Protein AF-A0AAW6B7M9-F1 (afdb_monomer)

InterPro domains:
  IPR004386 Toxin-antitoxin system, YafQ-like toxin [PF15738] (1-81)
  IPR007712 Toxin-antitoxin system, RelE/ParE toxin family [TIGR02385] (2-83)
  IPR035093 Toxin-antitoxin system, RelE/ParE toxin domain superfamily [G3DSA:3.30.2310.20] (1-85)
  IPR035093 Toxin-antitoxin system, RelE/ParE toxin domain superfamily [SSF143011] (2-76)

Organism: Lactobacillus amylovorus (NCBI:txid1604)

pLDDT: mean 93.05, std 6.37, range [59.47, 97.75]

Solvent-accessible surface area (backbone atoms only — not comparable to full-atom values): 4784 Å² total; per-residue (Å²): 132,50,78,40,77,33,75,61,18,54,53,38,52,54,53,39,53,74,69,70,48,72,61,65,42,54,51,50,54,54,50,32,63,76,69,62,38,62,68,63,37,54,78,30,58,52,43,78,74,48,100,72,33,33,34,30,33,53,44,70,89,52,82,56,42,37,31,36,38,37,31,73,40,79,88,79,60,26,41,41,38,37,50,53,64,124

Nearest PDB structures (foldseek):
  4mmj-assembly1_A  TM=8.293E-01  e=4.373E-04  Escherichia coli BL21(DE3)
  3k37-assembly2_B  TM=4.070E-01  e=1.689E+00  Influenza B virus (B/Perth/211/2001)
  1b9t-assembly1_A  TM=4.062E-01  e=1.689E+00  Influenza B virus (B/Lee/1940)
  4qju-assembly1_B  TM=2.611E-01  e=2.519E+00  Staphylococcus aureus subsp. aureus Mu50

Secondary structure (DSSP, 8-state):
-EEEE-HHHHHHHHHHHHTT--HHHHHHHHHHHHHT-HHHHHHTT-EEEETTEEEEES-TTSTTTEEEEEEEETTTTEEEEEEEE-

Radius of gyration: 12.21 Å; Cα contacts (8 Å, |Δi|>4): 129; chains: 1; bounding box: 29×23×30 Å

Sequence (86 aa):
MKIKYTPSFIRSAKRYSKKNYPMDEVKKCVAAIVKNDKKFLVEHKDHSLSKNVRELHIDRQYDDDWLMYYRFNKKTKQLELILHNN

Foldseek 3Di:
DAADEDPQNVVVLVVCVVVVHPCVLVVVVVVCVVVVVVVVCVVQVWDDPDDFKIKGQSDVVVVSQWMKIWGQDPVVRYIYIHTGGD

Structure (mmCIF, N/CA/C/O backbone):
data_AF-A0AAW6B7M9-F1
#
_entry.id   AF-A0AAW6B7M9-F1
#
loop_
_atom_site.group_PDB
_atom_site.id
_atom_site.type_symbol
_atom_site.label_atom_id
_atom_site.label_alt_id
_atom_site.label_comp_id
_atom_site.label_asym_id
_atom_site.label_entity_id
_atom_site.label_seq_id
_atom_site.pdbx_PDB_ins_code
_atom_site.Cartn_x
_atom_site.Cartn_y
_atom_site.Cartn_z
_atom_site.occupancy
_atom_site.B_iso_or_equiv
_atom_site.auth_seq_id
_atom_site.auth_comp_id
_atom_site.auth_asym_id
_atom_site.auth_atom_id
_atom_site.pdbx_PDB_model_num
ATOM 1 N N . MET A 1 1 ? -9.784 11.103 3.548 1.00 79.19 1 MET A N 1
ATOM 2 C CA . MET A 1 1 ? -8.900 10.176 4.295 1.00 79.19 1 MET A CA 1
ATOM 3 C C . MET A 1 1 ? -7.480 10.731 4.278 1.00 79.19 1 MET A C 1
ATOM 5 O O . MET A 1 1 ? -7.058 11.174 3.220 1.00 79.19 1 MET A O 1
ATOM 9 N N . LYS A 1 2 ? -6.758 10.764 5.409 1.00 92.88 2 LYS A N 1
ATOM 10 C CA . LYS A 1 2 ? -5.351 11.212 5.439 1.00 92.88 2 LYS A CA 1
ATOM 11 C C . LYS A 1 2 ? -4.419 10.015 5.231 1.00 92.88 2 LYS A C 1
ATOM 13 O O . LYS A 1 2 ? -4.615 8.979 5.865 1.00 92.88 2 LYS A O 1
ATOM 18 N N . ILE A 1 3 ? -3.417 10.167 4.369 1.00 95.50 3 ILE A N 1
ATOM 19 C CA . ILE A 1 3 ? -2.400 9.141 4.107 1.00 95.50 3 ILE A CA 1
ATOM 20 C C . ILE A 1 3 ? -1.153 9.473 4.922 1.00 95.50 3 ILE A C 1
ATOM 22 O O . ILE A 1 3 ? -0.694 10.614 4.931 1.00 95.50 3 ILE A O 1
ATOM 26 N N . LYS A 1 4 ? -0.601 8.469 5.597 1.00 95.81 4 LYS A N 1
ATOM 27 C CA . LYS A 1 4 ? 0.686 8.528 6.279 1.00 95.81 4 LYS A CA 1
ATOM 28 C C . LYS A 1 4 ? 1.664 7.607 5.562 1.00 95.81 4 LYS A C 1
ATOM 30 O O . LYS A 1 4 ? 1.650 6.388 5.747 1.00 95.81 4 LYS A O 1
ATOM 35 N N . TYR A 1 5 ? 2.554 8.210 4.784 1.00 95.31 5 TYR A N 1
ATOM 36 C CA . TYR A 1 5 ? 3.735 7.522 4.275 1.00 95.31 5 TYR A CA 1
ATOM 37 C C . TYR A 1 5 ? 4.704 7.309 5.433 1.00 95.31 5 TYR A C 1
ATOM 39 O O . TYR A 1 5 ? 5.247 8.262 5.993 1.00 95.31 5 TYR A O 1
ATOM 47 N N . THR A 1 6 ? 4.878 6.058 5.852 1.00 95.25 6 THR A N 1
ATOM 48 C CA . THR A 1 6 ? 5.794 5.755 6.954 1.00 95.25 6 THR A CA 1
ATOM 49 C C . THR A 1 6 ? 7.246 6.068 6.570 1.00 95.25 6 THR A C 1
ATOM 51 O O . THR A 1 6 ? 7.597 6.063 5.387 1.00 9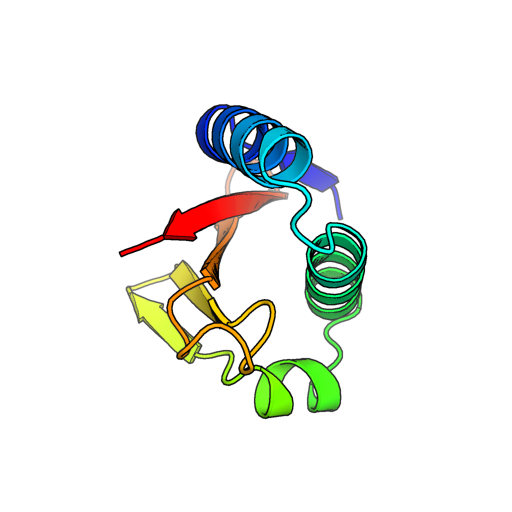5.25 6 THR A O 1
ATOM 54 N N . PRO A 1 7 ? 8.146 6.275 7.546 1.00 95.69 7 PRO A N 1
ATOM 55 C CA . PRO A 1 7 ? 9.572 6.404 7.254 1.00 95.69 7 PRO A CA 1
ATOM 56 C C . PRO A 1 7 ? 10.126 5.210 6.459 1.00 95.69 7 PRO A C 1
ATOM 58 O O . PRO A 1 7 ? 10.963 5.398 5.579 1.00 95.69 7 PRO A O 1
ATOM 61 N N . SER A 1 8 ? 9.625 3.995 6.728 1.00 93.00 8 SER A N 1
ATOM 62 C CA . SER A 1 8 ? 9.967 2.794 5.953 1.00 93.00 8 SER A CA 1
ATOM 63 C C . SER A 1 8 ? 9.541 2.919 4.486 1.00 93.00 8 SER A C 1
ATOM 65 O O . SER A 1 8 ? 10.373 2.754 3.597 1.00 93.00 8 SER A O 1
ATOM 67 N N . PHE A 1 9 ? 8.291 3.327 4.228 1.00 96.00 9 PHE A N 1
ATOM 68 C CA . PHE A 1 9 ? 7.798 3.609 2.876 1.00 96.00 9 PHE A CA 1
ATOM 69 C C . PHE A 1 9 ? 8.700 4.594 2.136 1.00 96.00 9 PHE A C 1
ATOM 71 O O . PHE A 1 9 ? 9.130 4.314 1.023 1.00 96.00 9 PHE A O 1
ATOM 78 N N . ILE A 1 10 ? 9.021 5.731 2.759 1.00 95.94 10 ILE A N 1
ATOM 79 C CA . ILE A 1 10 ? 9.812 6.793 2.124 1.00 95.94 10 ILE A CA 1
ATOM 80 C C . ILE A 1 10 ? 11.211 6.286 1.753 1.00 95.94 10 ILE A C 1
ATOM 82 O O . ILE A 1 10 ? 11.699 6.569 0.658 1.00 95.94 10 ILE A O 1
ATOM 86 N N . ARG A 1 11 ? 11.862 5.519 2.638 1.00 95.31 11 ARG A N 1
ATOM 87 C CA . ARG A 1 11 ? 13.181 4.931 2.359 1.00 95.31 11 ARG A CA 1
ATOM 88 C C . ARG A 1 11 ? 13.125 3.919 1.215 1.00 95.31 11 ARG A C 1
ATOM 90 O O . ARG A 1 11 ? 13.941 4.011 0.300 1.00 95.31 11 ARG A O 1
ATOM 97 N N . SER A 1 12 ? 12.158 3.003 1.238 1.00 94.75 12 SER A N 1
ATOM 98 C CA . SER A 1 12 ? 11.966 2.008 0.177 1.00 94.75 12 SER A CA 1
ATOM 99 C C . SER A 1 12 ? 11.629 2.668 -1.165 1.00 94.75 12 SER A C 1
ATOM 101 O O . SER A 1 12 ? 12.269 2.358 -2.163 1.00 94.75 12 SER A O 1
ATOM 103 N N . ALA A 1 13 ? 10.720 3.650 -1.195 1.00 94.88 13 ALA A N 1
ATOM 104 C CA . ALA A 1 13 ? 10.367 4.397 -2.405 1.00 94.88 13 ALA A CA 1
ATOM 105 C C . ALA A 1 13 ? 11.589 5.082 -3.034 1.00 94.88 13 ALA A C 1
ATOM 107 O O . ALA A 1 13 ? 11.805 4.979 -4.239 1.00 94.88 13 ALA A O 1
ATOM 108 N N . LYS A 1 14 ? 12.434 5.731 -2.217 1.00 95.19 14 LYS A N 1
ATOM 109 C CA . LYS A 1 14 ? 13.695 6.327 -2.688 1.00 95.19 14 LYS A CA 1
ATOM 110 C C . LYS A 1 14 ? 14.644 5.274 -3.260 1.00 95.19 14 LYS A C 1
ATOM 112 O O . LYS A 1 14 ? 15.275 5.521 -4.282 1.00 95.19 14 LYS A O 1
ATOM 117 N N . ARG A 1 15 ? 14.756 4.108 -2.616 1.00 94.25 15 ARG A N 1
ATOM 118 C CA . ARG A 1 15 ? 15.595 2.999 -3.096 1.00 94.25 15 ARG A CA 1
ATOM 119 C C . ARG A 1 15 ? 15.111 2.470 -4.448 1.00 94.25 15 ARG A C 1
ATOM 121 O O . ARG A 1 15 ? 15.934 2.301 -5.337 1.00 94.25 15 ARG A O 1
ATOM 128 N N . TYR A 1 16 ? 13.810 2.247 -4.614 1.00 92.25 16 TYR A N 1
ATOM 129 C CA . TYR A 1 16 ? 13.230 1.756 -5.870 1.00 92.25 16 TYR A CA 1
ATOM 130 C C . TYR A 1 16 ? 13.325 2.778 -6.996 1.00 92.25 16 TYR A C 1
ATOM 132 O O . TYR A 1 16 ? 13.731 2.431 -8.101 1.00 92.25 16 TYR A O 1
ATOM 140 N N . SER A 1 17 ? 13.071 4.051 -6.693 1.00 94.25 17 SER A N 1
ATOM 141 C CA . SER A 1 17 ? 13.267 5.136 -7.653 1.00 94.25 17 SER A CA 1
ATOM 142 C C . SER A 1 17 ? 14.716 5.198 -8.151 1.00 94.25 17 SER A C 1
ATOM 144 O O . SER A 1 17 ? 14.929 5.309 -9.351 1.00 94.25 17 SER A O 1
ATOM 146 N N . LYS A 1 18 ? 15.714 5.032 -7.268 1.00 95.62 18 LYS A N 1
ATOM 147 C CA . LYS A 1 18 ? 17.132 4.939 -7.670 1.00 95.62 18 LYS A CA 1
ATOM 148 C C . LYS A 1 18 ? 17.452 3.711 -8.529 1.00 95.62 18 LYS A C 1
ATOM 150 O O . LYS A 1 18 ? 18.411 3.749 -9.288 1.00 95.62 18 LYS A O 1
ATOM 155 N N . LYS A 1 19 ? 16.685 2.627 -8.389 1.00 91.88 19 LYS A N 1
ATOM 156 C CA . LYS A 1 19 ? 16.804 1.406 -9.198 1.00 91.88 19 LYS A CA 1
ATOM 157 C C . LYS A 1 19 ? 15.956 1.455 -10.482 1.00 91.88 19 LYS A C 1
ATOM 159 O O . LYS A 1 19 ? 15.827 0.429 -11.136 1.00 91.88 19 LYS A O 1
ATOM 164 N N . ASN A 1 20 ? 15.375 2.609 -10.828 1.00 92.12 20 ASN A N 1
ATOM 165 C CA . ASN A 1 20 ? 14.508 2.803 -11.999 1.00 92.12 20 ASN A CA 1
ATOM 166 C C . ASN A 1 20 ? 13.260 1.903 -12.027 1.00 92.12 20 ASN A C 1
ATOM 168 O O . ASN A 1 20 ? 12.781 1.532 -13.094 1.00 92.12 20 ASN A O 1
ATOM 172 N N . TYR A 1 21 ? 12.714 1.561 -10.858 1.00 92.50 21 TYR A N 1
ATOM 173 C CA . TYR A 1 21 ? 11.428 0.864 -10.788 1.00 92.50 21 TYR A CA 1
ATOM 174 C C . TYR A 1 21 ? 10.302 1.795 -11.275 1.00 92.50 21 TYR A C 1
ATOM 176 O O . TYR A 1 21 ? 10.395 3.015 -11.077 1.00 92.50 21 TYR A O 1
ATOM 184 N N . PRO A 1 22 ? 9.214 1.257 -11.854 1.00 93.88 22 PRO A N 1
ATOM 185 C CA . PRO A 1 22 ? 8.109 2.040 -12.396 1.00 93.88 22 PRO A CA 1
ATOM 186 C C . PRO A 1 22 ? 7.244 2.593 -11.258 1.00 93.88 22 PRO A C 1
ATOM 188 O O . PRO A 1 22 ? 6.179 2.084 -10.924 1.00 93.88 22 PRO A O 1
ATOM 191 N N . MET A 1 23 ? 7.708 3.670 -10.623 1.00 94.69 23 MET A N 1
ATOM 192 C CA . MET A 1 23 ? 7.078 4.242 -9.425 1.00 94.69 23 MET A CA 1
ATOM 193 C C . MET A 1 23 ? 5.640 4.740 -9.644 1.00 94.69 23 MET A C 1
ATOM 195 O O . MET A 1 23 ? 4.933 5.005 -8.670 1.00 94.69 23 MET A O 1
ATOM 199 N N . ASP A 1 24 ? 5.189 4.863 -10.892 1.00 96.19 24 ASP A N 1
ATOM 200 C CA . ASP A 1 24 ? 3.791 5.150 -11.203 1.00 96.19 24 ASP A CA 1
ATOM 201 C C . ASP A 1 24 ? 2.855 3.990 -10.830 1.00 96.19 24 ASP A C 1
ATOM 203 O O . ASP A 1 24 ? 1.729 4.255 -10.406 1.00 96.19 24 ASP A O 1
ATOM 207 N N . GLU A 1 25 ? 3.327 2.738 -10.837 1.00 95.50 25 GLU A N 1
ATOM 208 C CA . GLU A 1 25 ? 2.553 1.588 -10.341 1.00 95.50 25 GLU A CA 1
ATOM 209 C C . GLU A 1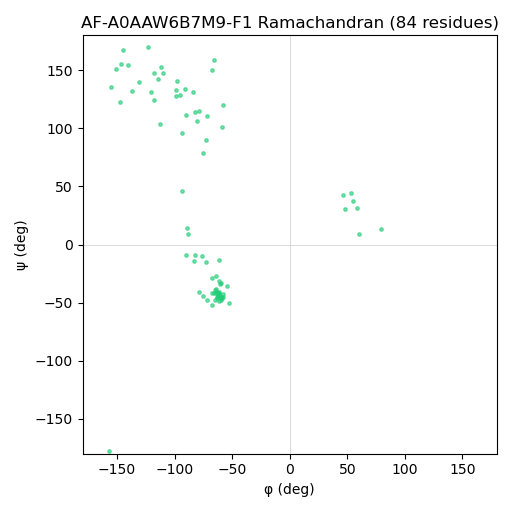 25 ? 2.269 1.707 -8.838 1.00 95.50 25 GLU A C 1
ATOM 211 O O . GLU A 1 25 ? 1.144 1.482 -8.383 1.00 95.50 25 GLU A O 1
ATOM 216 N N . VAL A 1 26 ? 3.234 2.212 -8.059 1.00 96.00 26 VAL A N 1
ATOM 217 C CA . VAL A 1 26 ? 3.020 2.520 -6.635 1.00 96.00 26 VAL A CA 1
ATOM 218 C C . VAL A 1 26 ? 1.900 3.546 -6.466 1.00 96.00 26 VAL A C 1
ATOM 220 O O . VAL A 1 26 ? 1.025 3.383 -5.615 1.00 96.00 26 VAL A O 1
ATOM 223 N N . LYS A 1 27 ? 1.904 4.611 -7.278 1.00 96.12 27 LYS A N 1
ATOM 224 C CA . LYS A 1 27 ? 0.879 5.664 -7.208 1.00 96.12 27 LYS A CA 1
ATOM 225 C C . LYS A 1 27 ? -0.504 5.116 -7.558 1.00 96.12 27 LYS A C 1
ATOM 227 O O . LYS A 1 27 ? -1.465 5.452 -6.864 1.00 96.12 27 LYS A O 1
ATOM 232 N N . LYS A 1 28 ? -0.607 4.265 -8.587 1.00 97.06 28 LYS A N 1
ATOM 233 C CA . LYS A 1 28 ? -1.860 3.597 -8.976 1.00 97.06 28 LYS A CA 1
ATOM 234 C C . LYS A 1 28 ? -2.403 2.739 -7.838 1.00 97.06 28 LYS A C 1
ATOM 236 O O . LYS A 1 28 ? -3.560 2.911 -7.460 1.00 97.06 28 LYS A O 1
ATOM 241 N N . CYS A 1 29 ? -1.556 1.923 -7.212 1.00 96.81 29 CYS A N 1
ATOM 242 C CA . CYS A 1 29 ? -1.962 1.092 -6.082 1.00 96.81 29 CYS A CA 1
ATOM 243 C C . CYS A 1 29 ? -2.453 1.926 -4.888 1.00 96.81 29 CYS A C 1
ATOM 245 O O . CYS A 1 29 ? -3.492 1.629 -4.297 1.00 96.81 29 CYS A O 1
ATOM 247 N N . VAL A 1 30 ? -1.756 3.018 -4.546 1.00 96.69 30 VAL A N 1
ATOM 248 C CA . VAL A 1 30 ? -2.205 3.935 -3.483 1.00 96.69 30 VAL A CA 1
ATOM 249 C C . VAL A 1 30 ? -3.559 4.559 -3.829 1.00 96.69 30 VAL A C 1
ATOM 251 O O . VAL A 1 30 ? -4.442 4.624 -2.972 1.00 96.69 30 VAL A O 1
ATOM 254 N N . ALA A 1 31 ? -3.753 4.992 -5.077 1.00 97.19 31 ALA A N 1
ATOM 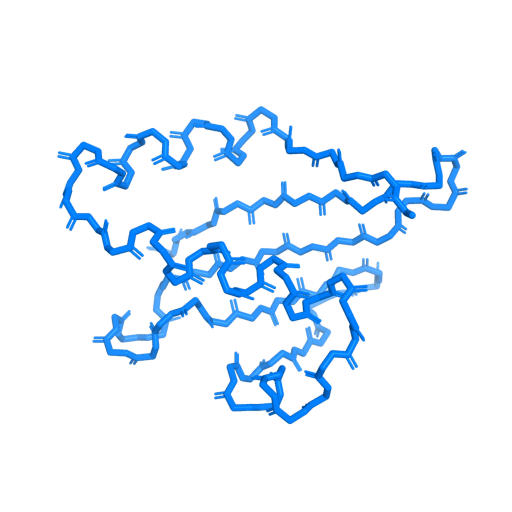255 C CA . ALA A 1 31 ? -5.024 5.545 -5.530 1.00 97.19 31 ALA A CA 1
ATOM 256 C C . ALA A 1 31 ? -6.162 4.513 -5.458 1.00 97.19 31 ALA A C 1
ATOM 258 O O . ALA A 1 31 ? -7.255 4.860 -5.007 1.00 97.19 31 ALA A O 1
ATOM 259 N N . ALA A 1 32 ? -5.904 3.259 -5.837 1.00 97.56 32 ALA A N 1
ATOM 260 C CA . ALA A 1 32 ? -6.867 2.165 -5.756 1.00 97.56 32 ALA A CA 1
ATOM 261 C C . ALA A 1 32 ? -7.291 1.875 -4.308 1.00 97.56 32 ALA A C 1
ATOM 263 O O . ALA A 1 32 ? -8.489 1.791 -4.034 1.00 97.56 32 ALA A O 1
ATOM 264 N N . ILE A 1 33 ? -6.345 1.839 -3.357 1.00 96.75 33 ILE A N 1
ATOM 265 C CA . ILE A 1 33 ? -6.664 1.699 -1.924 1.00 96.75 33 ILE A CA 1
ATOM 266 C C . ILE A 1 33 ? -7.546 2.860 -1.453 1.00 96.75 33 ILE A C 1
ATOM 268 O O . ILE A 1 33 ? -8.544 2.651 -0.765 1.00 96.75 33 ILE A O 1
ATOM 272 N N . VAL A 1 34 ? -7.195 4.098 -1.817 1.00 95.94 34 VAL A N 1
ATOM 273 C CA . VAL A 1 34 ? -7.929 5.296 -1.379 1.00 95.94 34 VAL A CA 1
ATOM 274 C C . VAL A 1 34 ? -9.352 5.328 -1.927 1.00 95.94 34 VAL A C 1
ATOM 276 O O . VAL A 1 34 ? -10.268 5.730 -1.209 1.00 95.94 34 VAL A O 1
ATOM 279 N N . LYS A 1 35 ? -9.532 4.911 -3.181 1.00 96.56 35 LYS A N 1
ATOM 280 C CA . LYS A 1 35 ? -10.834 4.850 -3.854 1.00 96.56 35 LYS A CA 1
ATOM 281 C C . LYS A 1 35 ? -11.629 3.589 -3.519 1.00 96.56 35 LYS A C 1
ATOM 283 O O . LYS A 1 35 ? -12.799 3.520 -3.880 1.00 96.56 35 LYS A O 1
ATOM 288 N N . ASN A 1 36 ? -11.019 2.622 -2.829 1.00 95.06 36 ASN A N 1
ATOM 289 C CA . ASN A 1 36 ? -11.574 1.287 -2.625 1.00 95.06 36 ASN A CA 1
ATOM 290 C C . ASN A 1 36 ? -11.963 0.617 -3.961 1.00 95.06 36 ASN A C 1
ATOM 292 O O . ASN A 1 36 ? -13.052 0.056 -4.097 1.00 95.06 36 ASN A O 1
ATOM 296 N N . ASP A 1 37 ? -11.081 0.720 -4.962 1.00 97.75 37 ASP A N 1
ATOM 297 C CA . ASP A 1 37 ? -11.271 0.124 -6.288 1.00 97.75 37 ASP A CA 1
ATOM 298 C C . ASP A 1 37 ? -11.091 -1.396 -6.216 1.00 97.75 37 ASP A C 1
ATOM 300 O O . ASP A 1 37 ? -9.994 -1.935 -6.360 1.00 97.75 37 ASP A O 1
ATOM 304 N N . LYS A 1 38 ? -12.193 -2.099 -5.954 1.00 96.56 38 LYS A N 1
ATOM 305 C CA . LYS A 1 38 ? -12.183 -3.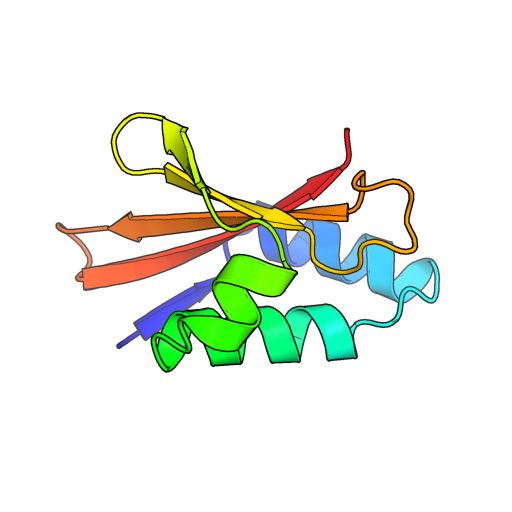548 -5.731 1.00 96.56 38 LYS A CA 1
ATOM 306 C C . LYS A 1 38 ? -11.644 -4.336 -6.921 1.00 96.56 38 LYS A C 1
ATOM 308 O O . LYS A 1 38 ? -11.033 -5.375 -6.701 1.00 96.56 38 LYS A O 1
ATOM 313 N N . LYS A 1 39 ? -11.875 -3.872 -8.154 1.00 97.06 39 LYS A N 1
ATOM 314 C CA . LYS A 1 39 ? -11.427 -4.593 -9.349 1.00 97.06 39 LYS A CA 1
ATOM 315 C C . LYS A 1 39 ? -9.901 -4.582 -9.413 1.00 97.06 39 LYS A C 1
ATOM 317 O O . LYS A 1 39 ? -9.294 -5.647 -9.453 1.00 97.06 39 LYS A O 1
ATOM 322 N N . PHE A 1 40 ? -9.3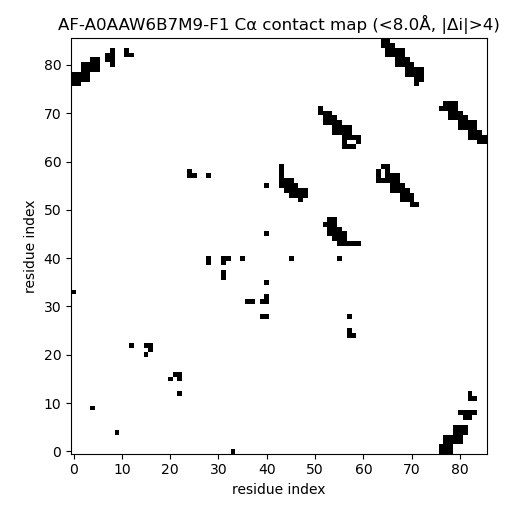08 -3.393 -9.308 1.00 96.44 40 PHE A N 1
ATOM 323 C CA . PHE A 1 40 ? -7.855 -3.227 -9.275 1.00 96.44 40 PHE A CA 1
ATOM 324 C C . PHE A 1 40 ? -7.229 -4.003 -8.109 1.00 96.44 40 PHE A C 1
ATOM 326 O O . PHE A 1 40 ? -6.250 -4.723 -8.274 1.00 96.44 40 PHE A O 1
ATOM 333 N N . LEU A 1 41 ? -7.819 -3.900 -6.915 1.00 96.81 41 LEU A N 1
ATOM 334 C CA . LEU A 1 41 ? -7.300 -4.576 -5.725 1.00 96.81 41 LEU A CA 1
ATOM 335 C C . LEU A 1 41 ? -7.283 -6.107 -5.886 1.00 96.81 41 LEU A C 1
ATOM 337 O O . LEU A 1 41 ? -6.299 -6.738 -5.514 1.00 96.81 41 LEU A O 1
ATOM 341 N N . VAL A 1 42 ? -8.315 -6.709 -6.489 1.00 95.69 42 VAL A N 1
ATOM 342 C CA . VAL A 1 42 ? -8.344 -8.158 -6.768 1.00 95.69 42 VAL A CA 1
ATOM 343 C C . VAL A 1 42 ? -7.279 -8.559 -7.794 1.00 95.69 42 VAL A C 1
ATOM 345 O O . VAL A 1 42 ? -6.597 -9.563 -7.593 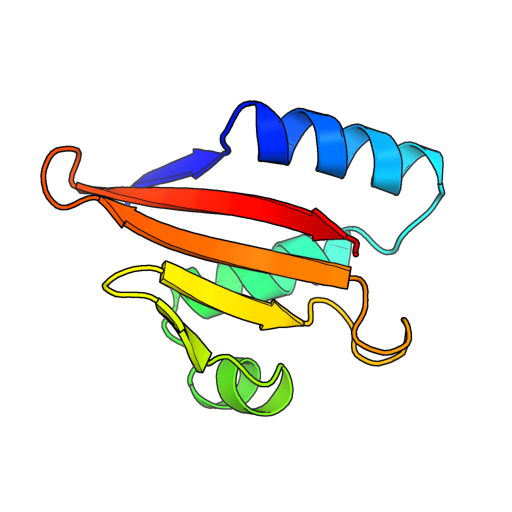1.00 95.69 42 VAL A O 1
ATOM 348 N N . GLU A 1 43 ? -7.090 -7.774 -8.858 1.00 94.25 43 GLU A N 1
ATOM 349 C CA . GLU A 1 43 ? -6.057 -8.025 -9.880 1.00 94.25 43 GLU A CA 1
ATOM 350 C C . GLU A 1 43 ? -4.636 -8.011 -9.282 1.00 94.25 43 GLU A C 1
ATOM 352 O O . GLU A 1 43 ? -3.786 -8.821 -9.662 1.00 94.25 43 GLU A O 1
ATOM 357 N N . HIS A 1 44 ? -4.417 -7.164 -8.274 1.00 95.12 44 HIS A N 1
ATOM 358 C CA . HIS A 1 44 ? -3.170 -7.035 -7.513 1.00 95.12 44 HIS A CA 1
ATOM 359 C C . HIS A 1 44 ? -3.089 -7.971 -6.285 1.00 95.12 44 HIS A C 1
ATOM 361 O O . HIS A 1 44 ? -2.232 -7.790 -5.416 1.00 95.12 44 HIS A O 1
ATOM 367 N N . LYS A 1 45 ? -3.976 -8.977 -6.217 1.00 95.19 45 LYS A N 1
ATOM 368 C CA . LYS A 1 45 ? -4.138 -9.958 -5.126 1.00 95.19 45 LYS A CA 1
ATOM 369 C C . LYS A 1 45 ? -4.154 -9.330 -3.727 1.00 95.19 45 LYS A C 1
ATOM 371 O O . LYS A 1 45 ? -3.554 -9.865 -2.797 1.00 95.19 45 LYS A O 1
ATOM 376 N N . ASP A 1 46 ? -4.848 -8.209 -3.558 1.00 96.81 46 ASP A N 1
ATOM 377 C CA . ASP A 1 46 ? -5.021 -7.590 -2.246 1.00 96.81 46 ASP A CA 1
ATOM 378 C C . ASP A 1 46 ? -5.693 -8.556 -1.258 1.00 96.81 46 ASP A C 1
ATOM 380 O O . ASP A 1 46 ? -6.831 -8.997 -1.452 1.00 96.81 46 ASP A O 1
ATOM 384 N N . HIS A 1 47 ? -5.006 -8.864 -0.163 1.00 95.50 47 HIS A N 1
ATOM 385 C CA . HIS A 1 47 ? -5.476 -9.813 0.835 1.00 95.50 47 HIS A CA 1
ATOM 386 C C . HIS A 1 47 ? -5.063 -9.413 2.254 1.00 95.50 47 HIS A C 1
ATOM 388 O O . HIS A 1 47 ? -4.278 -8.496 2.494 1.00 95.50 47 HIS A O 1
ATOM 394 N N . SER A 1 48 ? -5.671 -10.070 3.243 1.00 96.50 48 SER A N 1
ATOM 395 C CA . SER A 1 48 ? -5.325 -9.847 4.645 1.00 96.50 48 SER A CA 1
ATOM 396 C C . SER A 1 48 ? -4.044 -10.606 4.977 1.00 96.50 48 SER A C 1
ATOM 398 O O . SER A 1 48 ? -4.069 -11.831 5.011 1.00 96.50 48 SER A O 1
ATOM 400 N N . LEU A 1 49 ? -2.968 -9.888 5.297 1.00 94.31 49 LEU A N 1
ATOM 401 C CA . LEU A 1 49 ? -1.717 -10.480 5.779 1.00 94.31 49 LEU A CA 1
ATOM 402 C C . LEU A 1 49 ? -1.817 -10.853 7.266 1.00 94.31 49 LEU A C 1
ATOM 404 O O . LEU A 1 49 ? -1.349 -11.896 7.707 1.00 94.31 49 LEU A O 1
ATOM 408 N N . SER A 1 50 ? -2.440 -9.989 8.073 1.00 92.94 50 SER A N 1
ATOM 409 C CA . SER A 1 50 ? -2.666 -10.244 9.501 1.00 92.94 50 SER A CA 1
ATOM 410 C C . SER A 1 50 ? -3.837 -9.422 10.041 1.00 92.94 50 SER A C 1
ATOM 412 O O . SER A 1 50 ? -4.492 -8.678 9.306 1.00 92.94 50 SER A O 1
ATOM 414 N N . LYS A 1 51 ? -4.114 -9.525 11.349 1.00 86.81 51 LYS A N 1
ATOM 415 C CA . LYS A 1 51 ? -5.185 -8.769 12.010 1.00 86.81 51 LYS A CA 1
ATOM 416 C C . LYS A 1 51 ? -4.950 -7.258 11.844 1.00 86.81 51 LYS A C 1
ATOM 418 O O . LYS A 1 51 ? -4.189 -6.647 12.592 1.00 86.81 51 LYS A O 1
ATOM 423 N N . ASN A 1 52 ? -5.683 -6.655 10.907 1.00 91.44 52 ASN A N 1
ATOM 424 C CA . ASN A 1 52 ? -5.642 -5.243 10.494 1.00 91.44 52 ASN A CA 1
ATOM 425 C C . ASN A 1 52 ? -4.500 -4.827 9.551 1.00 91.44 52 ASN A C 1
ATOM 427 O O . ASN A 1 52 ? -4.306 -3.625 9.381 1.00 91.44 52 ASN A O 1
ATOM 431 N N . VAL A 1 53 ? -3.764 -5.754 8.935 1.00 95.31 53 VAL A N 1
ATOM 432 C CA . VAL A 1 53 ? -2.776 -5.421 7.893 1.00 95.31 53 VAL A CA 1
ATOM 433 C C . VAL A 1 53 ? -3.162 -6.129 6.608 1.00 95.31 53 VAL A C 1
ATOM 435 O O . VAL A 1 53 ? -3.448 -7.326 6.621 1.00 95.31 53 VAL A O 1
ATOM 438 N N . ARG A 1 54 ? -3.172 -5.375 5.515 1.00 97.00 54 ARG A N 1
ATOM 439 C CA . ARG A 1 54 ? -3.391 -5.883 4.167 1.00 97.00 54 ARG A CA 1
ATOM 440 C C . ARG A 1 54 ? -2.121 -5.763 3.345 1.00 97.00 54 ARG A C 1
ATOM 442 O O . ARG A 1 54 ? -1.294 -4.889 3.617 1.00 97.00 54 ARG A O 1
ATOM 449 N N . GLU A 1 55 ? -2.002 -6.642 2.370 1.00 96.44 55 GLU A N 1
ATOM 450 C CA . GLU A 1 55 ? -0.891 -6.744 1.436 1.00 96.44 55 GLU A CA 1
ATOM 451 C C . GLU A 1 55 ? -1.443 -6.818 0.017 1.00 96.44 55 GLU A C 1
ATOM 453 O O . GLU A 1 55 ? -2.440 -7.498 -0.216 1.00 96.44 55 GLU A O 1
ATOM 458 N N . LEU A 1 56 ? -0.777 -6.138 -0.915 1.00 96.12 56 LEU A N 1
ATOM 459 C CA . LEU A 1 56 ? -1.003 -6.290 -2.350 1.00 96.12 56 LEU A CA 1
ATOM 460 C C . LEU A 1 56 ? 0.326 -6.245 -3.111 1.00 96.12 56 LEU A C 1
ATOM 462 O O . LEU A 1 56 ? 1.282 -5.604 -2.657 1.00 96.12 56 LEU A O 1
ATOM 466 N N . HIS A 1 57 ? 0.358 -6.863 -4.292 1.00 95.56 57 HIS A N 1
ATOM 467 C CA . HIS A 1 57 ? 1.495 -6.788 -5.213 1.00 95.56 57 HIS A CA 1
ATOM 468 C C . HIS A 1 57 ? 1.393 -5.520 -6.049 1.00 95.56 57 HIS A C 1
ATOM 470 O O . HIS A 1 57 ? 0.342 -5.221 -6.604 1.00 95.56 57 HIS A O 1
ATOM 476 N N . ILE A 1 58 ? 2.470 -4.750 -6.142 1.00 95.06 58 ILE A N 1
ATOM 477 C CA . ILE A 1 58 ? 2.479 -3.471 -6.859 1.00 95.06 58 ILE A CA 1
ATOM 478 C C . ILE A 1 58 ? 2.492 -3.702 -8.361 1.00 95.06 58 ILE A C 1
ATOM 480 O O . ILE A 1 58 ? 1.743 -3.060 -9.086 1.00 95.06 58 ILE A O 1
ATOM 484 N N . ASP A 1 59 ? 3.318 -4.639 -8.805 1.00 90.69 59 ASP A N 1
ATOM 485 C CA . ASP A 1 59 ? 3.379 -5.088 -10.184 1.00 90.69 59 ASP A CA 1
ATOM 486 C C . ASP A 1 59 ? 3.748 -6.570 -10.181 1.00 90.69 59 ASP A C 1
ATOM 488 O O . ASP A 1 59 ? 4.764 -6.982 -9.618 1.00 90.69 59 ASP A O 1
ATOM 492 N N . ARG A 1 60 ? 2.883 -7.373 -10.793 1.00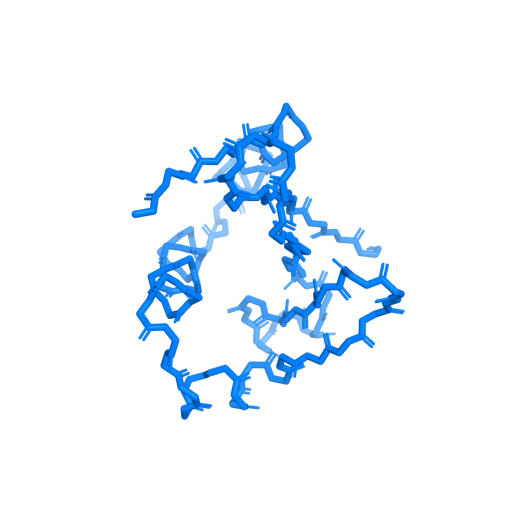 83.56 60 ARG A N 1
ATOM 493 C CA . ARG A 1 60 ? 3.004 -8.830 -10.828 1.00 83.56 60 ARG A CA 1
ATOM 494 C C . ARG A 1 60 ? 4.069 -9.322 -11.806 1.00 83.56 60 ARG A C 1
ATOM 496 O O . ARG A 1 60 ? 4.400 -10.500 -11.783 1.00 83.56 60 ARG A O 1
ATOM 503 N N . GLN A 1 61 ? 4.614 -8.440 -12.647 1.00 84.38 61 GLN A N 1
ATOM 504 C CA . GLN A 1 61 ? 5.762 -8.747 -13.505 1.00 84.38 61 GLN A CA 1
ATOM 505 C C . GLN A 1 61 ? 7.077 -8.839 -12.717 1.00 84.38 61 GLN A C 1
ATOM 507 O O . GLN A 1 61 ? 8.053 -9.374 -13.228 1.00 84.38 61 GLN A O 1
ATOM 512 N N . TYR A 1 62 ? 7.107 -8.345 -11.476 1.00 78.50 62 TYR A N 1
ATOM 513 C CA . TYR A 1 62 ? 8.262 -8.425 -10.579 1.00 78.50 62 TYR A CA 1
ATOM 514 C C . TYR A 1 62 ? 8.184 -9.657 -9.669 1.00 78.50 62 TYR A C 1
ATOM 516 O O . TYR A 1 62 ? 8.343 -9.523 -8.459 1.00 78.50 62 TYR A O 1
ATOM 524 N N . ASP A 1 63 ? 7.858 -10.821 -10.239 1.00 75.62 63 ASP A N 1
ATOM 525 C CA . ASP A 1 63 ? 7.769 -12.118 -9.543 1.00 75.62 63 ASP A CA 1
ATOM 526 C C . ASP A 1 63 ? 6.959 -12.089 -8.234 1.00 75.62 63 ASP A C 1
ATOM 528 O O . ASP A 1 63 ? 7.217 -12.840 -7.301 1.00 75.62 63 ASP A O 1
ATOM 532 N N . ASP A 1 64 ? 5.954 -11.208 -8.159 1.00 77.75 64 ASP A N 1
ATOM 533 C CA . ASP A 1 64 ? 5.154 -10.958 -6.957 1.00 77.75 64 ASP A CA 1
ATOM 534 C C . ASP A 1 64 ? 5.984 -10.456 -5.726 1.00 77.75 64 ASP A C 1
ATOM 536 O O . ASP A 1 64 ? 5.418 -10.256 -4.650 1.00 77.75 64 ASP A O 1
ATOM 540 N N . ASP A 1 65 ? 7.273 -10.116 -5.883 1.00 86.00 65 ASP A N 1
ATOM 541 C CA . ASP A 1 65 ? 8.194 -9.683 -4.811 1.00 86.00 65 ASP A CA 1
ATOM 542 C C . ASP A 1 65 ? 8.087 -8.193 -4.450 1.00 86.00 65 ASP A C 1
ATOM 544 O O . ASP A 1 65 ? 8.595 -7.740 -3.415 1.00 86.00 65 ASP A O 1
ATOM 548 N N . TRP A 1 66 ? 7.433 -7.387 -5.291 1.00 93.38 66 TRP A N 1
ATOM 549 C CA . TRP A 1 66 ? 7.255 -5.961 -5.029 1.00 93.38 66 TRP A CA 1
ATOM 550 C C . TRP A 1 66 ? 5.922 -5.684 -4.334 1.00 93.38 66 TRP A C 1
ATOM 552 O O . TRP A 1 66 ? 4.878 -5.552 -4.970 1.00 93.38 66 TRP A O 1
ATOM 562 N N . LEU A 1 67 ? 5.967 -5.577 -3.006 1.00 94.88 67 LEU A N 1
ATOM 563 C CA . LEU A 1 67 ? 4.778 -5.565 -2.152 1.00 94.88 67 LEU A CA 1
ATOM 564 C C . LEU A 1 67 ? 4.503 -4.198 -1.519 1.00 94.88 67 LEU A C 1
ATOM 566 O O . LEU A 1 67 ? 5.413 -3.453 -1.130 1.00 94.88 67 LEU A O 1
ATOM 570 N N . MET A 1 68 ? 3.220 -3.897 -1.324 1.00 96.44 68 MET A N 1
ATOM 571 C CA . MET A 1 68 ? 2.766 -2.810 -0.463 1.00 96.44 68 MET A CA 1
ATOM 572 C C . MET A 1 68 ? 1.932 -3.357 0.690 1.00 96.44 68 MET A C 1
ATOM 574 O O . MET A 1 68 ? 0.894 -3.980 0.482 1.00 96.44 68 MET A O 1
ATOM 578 N N . TYR A 1 69 ? 2.344 -3.029 1.914 1.00 96.88 69 TYR A N 1
ATOM 579 C CA . TYR A 1 69 ? 1.538 -3.262 3.107 1.00 96.88 69 TYR A CA 1
ATOM 580 C C . TYR A 1 69 ? 0.817 -1.988 3.500 1.00 96.88 69 TYR A C 1
ATOM 582 O O . TYR A 1 69 ? 1.383 -0.887 3.477 1.00 96.88 69 TYR A O 1
ATOM 590 N N . TYR A 1 70 ? -0.428 -2.137 3.930 1.00 96.81 70 TYR A N 1
ATOM 591 C CA . TYR A 1 70 ? -1.204 -1.014 4.411 1.00 96.81 70 TYR A CA 1
ATOM 592 C C . TYR A 1 70 ? -2.162 -1.389 5.533 1.00 96.81 70 TYR A C 1
ATOM 594 O O . TYR A 1 70 ? -2.588 -2.534 5.693 1.00 96.81 70 TYR A O 1
ATOM 602 N N . ARG A 1 71 ? -2.506 -0.387 6.342 1.00 96.19 71 ARG A N 1
ATOM 603 C CA . ARG A 1 71 ? -3.508 -0.521 7.402 1.00 96.19 71 ARG A CA 1
ATOM 604 C C . ARG A 1 71 ? -4.222 0.786 7.684 1.00 96.19 71 ARG A C 1
ATOM 606 O O . ARG A 1 71 ? -3.636 1.863 7.584 1.00 96.19 71 ARG A O 1
ATOM 613 N N . PHE A 1 72 ? -5.468 0.683 8.130 1.00 94.69 72 PHE A N 1
ATOM 614 C CA . PHE A 1 72 ? -6.199 1.825 8.664 1.00 94.69 72 PHE A CA 1
ATOM 615 C C . PHE A 1 72 ? -5.971 1.941 10.176 1.00 94.69 72 PHE A C 1
ATOM 617 O O . PHE A 1 72 ? -6.434 1.114 10.964 1.00 94.69 72 PHE A O 1
ATOM 624 N N . ASN A 1 73 ? -5.255 2.982 10.599 1.00 93.50 73 ASN A N 1
ATOM 625 C CA . ASN A 1 73 ? -5.030 3.267 12.009 1.00 93.50 73 ASN A CA 1
ATOM 626 C C . ASN A 1 73 ? -6.262 3.970 12.598 1.00 93.50 73 ASN A C 1
ATOM 628 O O . ASN A 1 73 ? -6.493 5.155 12.359 1.00 93.50 73 ASN A O 1
ATOM 632 N N . LYS A 1 74 ? -7.041 3.243 13.408 1.00 90.69 74 LYS A N 1
ATOM 633 C CA . LYS A 1 74 ? -8.275 3.757 14.028 1.00 90.69 74 LYS A CA 1
ATOM 634 C C . LYS A 1 74 ? -8.039 4.946 14.968 1.00 90.69 74 LYS A C 1
ATOM 636 O O . LYS A 1 74 ? -8.904 5.810 15.056 1.00 90.69 74 LYS A O 1
ATOM 641 N N . LYS A 1 75 ? -6.882 5.010 15.645 1.00 92.94 75 LYS A N 1
ATOM 642 C CA . LYS A 1 75 ? -6.558 6.093 16.591 1.00 92.94 75 LYS A CA 1
ATOM 643 C C . LYS A 1 75 ? -6.270 7.400 15.858 1.00 92.94 75 LYS A C 1
ATOM 645 O O . LYS A 1 75 ? -6.815 8.437 16.212 1.00 92.94 75 LYS A O 1
ATOM 650 N N . THR A 1 76 ? -5.440 7.348 14.817 1.00 94.06 76 THR A N 1
ATOM 651 C CA . THR A 1 76 ? -5.050 8.544 14.051 1.00 94.06 76 THR A CA 1
ATOM 652 C C . THR A 1 76 ? -5.982 8.844 12.875 1.00 94.06 76 THR A C 1
ATOM 654 O O . THR A 1 76 ? -5.864 9.905 12.264 1.00 94.06 76 THR A O 1
ATOM 657 N N . LYS A 1 77 ? -6.910 7.930 12.551 1.00 93.62 77 LYS A N 1
ATOM 658 C CA . LYS A 1 77 ? -7.804 7.976 11.377 1.00 93.62 77 LYS A CA 1
ATOM 659 C C . LYS A 1 77 ? -7.032 8.127 10.055 1.00 93.62 77 LYS A C 1
ATOM 661 O O . LYS A 1 77 ? -7.458 8.842 9.145 1.00 93.62 77 LYS A O 1
ATOM 666 N 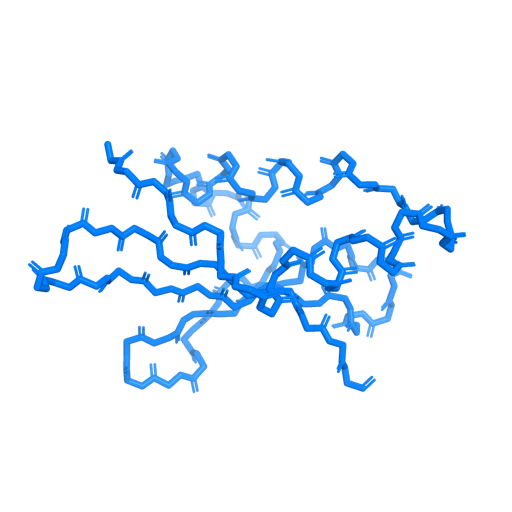N . GLN A 1 78 ? -5.872 7.475 9.966 1.00 95.75 78 GLN A N 1
ATOM 667 C CA . GLN A 1 78 ? -4.965 7.540 8.817 1.00 95.75 78 GLN A CA 1
ATOM 668 C C . GLN A 1 78 ? -4.783 6.176 8.157 1.00 95.75 78 GLN A C 1
ATOM 670 O O . GLN A 1 78 ? -4.753 5.146 8.830 1.00 95.75 78 GLN A O 1
ATOM 675 N N . LEU A 1 79 ? -4.589 6.196 6.840 1.00 96.62 79 LEU A N 1
ATOM 676 C CA . LEU A 1 79 ? -4.061 5.069 6.081 1.00 96.62 79 LEU A CA 1
ATOM 677 C C . LEU A 1 79 ? -2.534 5.080 6.193 1.00 96.62 79 LEU A C 1
ATOM 679 O O . LEU A 1 79 ? -1.892 6.012 5.714 1.00 96.62 79 LEU A O 1
ATOM 683 N N . GLU A 1 80 ? -1.957 4.075 6.842 1.00 97.12 80 GLU A N 1
ATOM 684 C CA . GLU A 1 80 ? -0.506 3.917 6.956 1.00 97.12 80 GLU A CA 1
ATOM 685 C C . GLU A 1 80 ? -0.006 2.983 5.856 1.00 97.12 80 GLU A C 1
ATOM 687 O O . GLU A 1 80 ? -0.540 1.885 5.706 1.00 97.12 80 GLU A O 1
ATOM 692 N N . LEU A 1 81 ? 1.012 3.420 5.110 1.00 97.12 81 LEU A N 1
ATOM 693 C CA . LEU A 1 81 ? 1.588 2.680 3.985 1.00 97.12 81 LEU A CA 1
ATOM 694 C C . LEU A 1 81 ? 3.034 2.271 4.272 1.00 97.12 81 LEU A C 1
ATOM 696 O O . LEU A 1 81 ? 3.801 3.048 4.855 1.00 97.12 81 LEU A O 1
ATOM 700 N N . ILE A 1 82 ? 3.417 1.079 3.823 1.00 95.19 82 ILE A N 1
ATOM 701 C CA . ILE A 1 82 ? 4.775 0.528 3.878 1.00 95.19 82 ILE A CA 1
ATOM 702 C C . ILE A 1 82 ? 5.069 -0.136 2.526 1.00 95.19 82 ILE A C 1
ATOM 704 O O . ILE A 1 82 ? 4.256 -0.910 2.038 1.00 95.19 82 ILE A O 1
ATOM 708 N N . LEU A 1 83 ? 6.229 0.158 1.931 1.00 91.38 83 LEU A N 1
ATOM 709 C CA . LEU A 1 83 ? 6.720 -0.558 0.748 1.00 91.38 83 LEU A CA 1
ATOM 710 C C . LEU A 1 83 ? 7.741 -1.598 1.179 1.00 91.38 83 LEU A C 1
ATOM 712 O O . LEU A 1 83 ? 8.711 -1.260 1.873 1.00 91.38 83 LEU A O 1
ATOM 716 N N . HIS A 1 84 ? 7.524 -2.8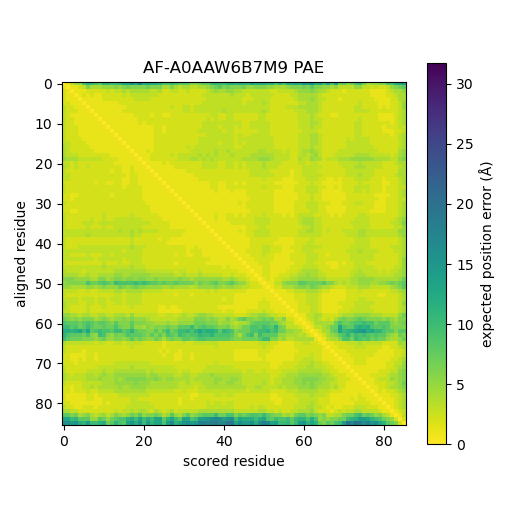27 0.739 1.00 85.88 84 HIS A N 1
ATOM 717 C CA . HIS A 1 84 ? 8.324 -3.982 1.099 1.00 85.88 84 HIS A CA 1
ATOM 718 C C . HIS A 1 84 ? 8.900 -4.676 -0.142 1.00 85.88 84 HIS A C 1
ATOM 720 O O . HIS A 1 84 ? 8.635 -4.287 -1.281 1.00 85.88 84 HIS A O 1
ATOM 726 N N . ASN A 1 85 ? 9.799 -5.609 0.122 1.00 69.12 85 ASN A N 1
ATOM 727 C CA . ASN A 1 85 ? 10.422 -6.556 -0.792 1.00 69.12 85 ASN A CA 1
ATOM 728 C C . ASN A 1 85 ? 10.837 -7.727 0.099 1.00 69.12 85 ASN A C 1
ATOM 730 O O . ASN A 1 85 ? 11.355 -7.462 1.191 1.00 69.12 85 ASN A O 1
ATOM 734 N N . ASN A 1 86 ? 10.571 -8.950 -0.352 1.00 59.47 86 ASN A N 1
ATOM 735 C CA . ASN A 1 86 ? 11.155 -10.145 0.252 1.00 59.47 86 ASN A CA 1
ATOM 736 C C . ASN A 1 86 ? 12.627 -10.303 -0.148 1.00 59.47 86 ASN A C 1
ATOM 738 O O . ASN A 1 86 ? 13.016 -9.795 -1.229 1.00 59.47 86 ASN A O 1
#

Mean predicted aligned error: 3.01 Å